Protein AF-A0A7Z7PPH8-F1 (afdb_monomer_lite)

Foldseek 3Di:
DDWDQPCQLVDGDIKDWQAPHKDKDDDPDFFQKKKKGKFADFWWKWKAFLRFIDIGGALVVCAQHQGNNWGWHWAPDDPRITMIMTGGGGPIIMMHTHRMIMDDIDGHD

Radius of gyration: 12.53 Å; chains: 1; bounding box: 27×27×31 Å

pLDDT: mean 96.88, std 2.66, range [77.75, 98.81]

Organism: NCBI:txid1236046

Secondary structure (DSSP, 8-state):
-EEE-S-TTSSSS-EEE-BTEEEEE--SS--SEEEEEEEE-SS-EEEEETTEEEEESSGGGGTT-EETTEEEEEEEEETTEEEEEEES--S-EEEEESSEEEEEEEEE-

Structure (mmCIF, N/CA/C/O backbone):
data_AF-A0A7Z7PPH8-F1
#
_entry.id   AF-A0A7Z7PPH8-F1
#
loop_
_atom_site.group_PDB
_atom_site.id
_atom_site.type_symbol
_atom_site.label_atom_id
_atom_site.label_alt_id
_atom_site.label_comp_id
_atom_site.label_asym_id
_atom_site.label_entity_id
_atom_site.label_seq_id
_atom_site.pdbx_PDB_ins_code
_atom_site.Cartn_x
_atom_site.Cartn_y
_atom_site.Cartn_z
_atom_site.occupancy
_atom_site.B_iso_or_equiv
_atom_site.auth_seq_id
_atom_site.auth_comp_id
_atom_site.auth_asym_id
_atom_site.auth_atom_id
_atom_site.pdbx_PDB_model_num
ATOM 1 N N . MET A 1 1 ? -8.192 -9.893 -11.116 1.00 86.12 1 MET A N 1
ATOM 2 C CA . MET A 1 1 ? -7.090 -10.229 -10.189 1.00 86.12 1 MET A CA 1
ATOM 3 C C . MET A 1 1 ? -6.285 -11.357 -10.795 1.00 86.12 1 MET A C 1
ATOM 5 O O . MET A 1 1 ? -6.889 -12.291 -11.315 1.00 86.12 1 MET A O 1
ATOM 9 N N . LYS A 1 2 ? -4.958 -11.290 -10.722 1.00 94.31 2 LYS A N 1
ATOM 10 C CA . LYS A 1 2 ? -4.077 -12.414 -11.058 1.00 94.31 2 LYS A CA 1
ATOM 11 C C . LYS A 1 2 ? -2.993 -12.529 -9.991 1.00 94.31 2 LYS A C 1
ATOM 13 O O . LYS A 1 2 ? -2.527 -11.506 -9.512 1.00 94.31 2 LYS A O 1
ATOM 18 N N . VAL A 1 3 ? -2.602 -13.752 -9.649 1.00 95.81 3 VAL A N 1
ATOM 19 C CA . VAL A 1 3 ? -1.418 -14.022 -8.824 1.00 95.81 3 VAL A CA 1
ATOM 20 C C . VAL A 1 3 ? -0.301 -14.504 -9.747 1.00 95.81 3 VAL A C 1
ATOM 22 O O . VAL A 1 3 ? -0.541 -15.371 -10.593 1.00 95.81 3 VAL A O 1
ATOM 25 N N . ASP A 1 4 ? 0.888 -13.916 -9.646 1.00 94.62 4 ASP A N 1
ATOM 26 C CA . ASP A 1 4 ? 2.070 -14.316 -10.417 1.00 94.62 4 ASP A CA 1
ATOM 27 C C . ASP A 1 4 ? 3.363 -14.128 -9.608 1.00 94.62 4 ASP A C 1
ATOM 29 O O . ASP A 1 4 ? 3.306 -13.794 -8.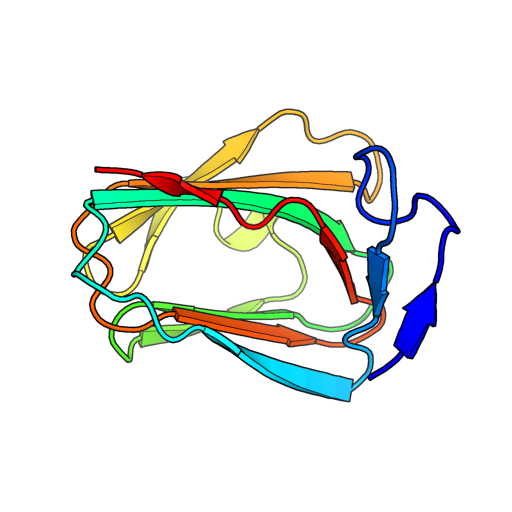436 1.00 94.62 4 ASP A O 1
ATOM 33 N N . ASN A 1 5 ? 4.524 -14.439 -10.184 1.00 95.69 5 ASN A N 1
ATOM 34 C CA . ASN A 1 5 ? 5.828 -14.388 -9.513 1.00 95.69 5 ASN A CA 1
ATOM 35 C C . ASN A 1 5 ? 6.800 -13.423 -10.211 1.00 95.69 5 ASN A C 1
ATOM 37 O O . ASN A 1 5 ? 7.997 -13.699 -10.304 1.00 95.69 5 ASN A O 1
ATOM 41 N N . LYS A 1 6 ? 6.288 -12.321 -10.775 1.00 95.50 6 LYS A N 1
ATOM 42 C CA . LYS A 1 6 ? 7.110 -11.377 -11.546 1.00 95.50 6 LYS A CA 1
ATOM 43 C C . LYS A 1 6 ? 7.987 -10.469 -10.675 1.00 95.50 6 LYS A C 1
ATOM 45 O O . LYS A 1 6 ? 8.852 -9.781 -11.218 1.00 95.50 6 LYS A O 1
ATOM 50 N N . GLY A 1 7 ? 7.787 -10.461 -9.358 1.00 95.56 7 GLY A N 1
ATOM 51 C CA . GLY A 1 7 ? 8.529 -9.635 -8.405 1.00 95.56 7 GLY A CA 1
ATOM 52 C C . GLY A 1 7 ? 8.270 -8.140 -8.597 1.00 95.56 7 GLY A C 1
ATOM 53 O O . GLY A 1 7 ? 9.162 -7.312 -8.373 1.00 95.56 7 GLY A O 1
ATOM 54 N N . LEU A 1 8 ? 7.083 -7.780 -9.084 1.00 97.19 8 LEU A N 1
ATOM 55 C CA . LEU A 1 8 ? 6.708 -6.407 -9.399 1.00 97.19 8 LEU A CA 1
ATOM 56 C C . LEU A 1 8 ? 6.373 -5.602 -8.139 1.00 97.19 8 LEU A C 1
ATOM 58 O O . LEU A 1 8 ? 6.620 -4.403 -8.144 1.00 97.19 8 LEU A O 1
ATOM 62 N N . ALA A 1 9 ? 5.959 -6.230 -7.032 1.00 97.00 9 ALA A N 1
ATOM 63 C CA . ALA A 1 9 ? 5.727 -5.523 -5.768 1.00 97.00 9 ALA A CA 1
ATOM 64 C C . ALA A 1 9 ? 7.007 -5.251 -4.947 1.00 97.00 9 ALA A C 1
ATOM 66 O O . ALA A 1 9 ? 6.975 -4.527 -3.959 1.00 97.00 9 ALA A O 1
ATOM 67 N N . GLY A 1 10 ? 8.156 -5.813 -5.341 1.00 93.81 10 GLY A N 1
ATOM 68 C CA . GLY A 1 10 ? 9.451 -5.531 -4.705 1.00 93.81 10 GLY A CA 1
ATOM 69 C C . GLY A 1 10 ? 9.808 -6.384 -3.488 1.00 93.81 10 GLY A C 1
ATOM 70 O O . GLY A 1 10 ? 10.877 -6.177 -2.915 1.00 93.81 10 GLY A O 1
ATOM 71 N N . HIS A 1 11 ? 8.975 -7.362 -3.131 1.00 94.06 11 HIS A N 1
ATOM 72 C CA . HIS A 1 11 ? 9.329 -8.437 -2.205 1.00 94.06 11 HIS A CA 1
ATOM 73 C C . HIS A 1 11 ? 9.616 -9.747 -2.977 1.00 94.06 11 HIS A C 1
ATOM 75 O O . HIS A 1 11 ? 9.624 -9.776 -4.211 1.00 94.06 11 HIS A O 1
ATOM 81 N N . THR A 1 12 ? 9.956 -10.822 -2.264 1.00 92.38 12 THR A N 1
ATOM 82 C CA . THR A 1 12 ? 10.096 -12.176 -2.817 1.00 92.38 12 THR A CA 1
ATOM 83 C C . THR A 1 12 ? 8.779 -12.949 -2.735 1.00 92.38 12 THR A C 1
ATOM 85 O O . THR A 1 12 ? 8.053 -12.834 -1.750 1.00 92.38 12 THR A O 1
ATOM 88 N N . GLY A 1 13 ? 8.528 -13.821 -3.716 1.00 93.56 13 GLY A N 1
ATOM 89 C CA . GLY A 1 13 ? 7.379 -14.726 -3.704 1.00 93.56 13 GLY A CA 1
ATOM 90 C C . GLY A 1 13 ? 6.366 -14.418 -4.800 1.00 93.56 13 GLY A C 1
ATOM 91 O O . GLY A 1 13 ? 6.734 -14.351 -5.975 1.00 93.56 13 GLY A O 1
ATOM 92 N N . LEU A 1 14 ? 5.091 -14.346 -4.413 1.00 95.94 14 LEU A N 1
ATOM 93 C CA . LEU A 1 14 ? 3.971 -14.148 -5.325 1.00 95.94 14 LEU A CA 1
ATOM 94 C C . LEU A 1 14 ? 3.415 -12.734 -5.183 1.00 95.94 14 LEU A C 1
ATOM 96 O O . LEU A 1 14 ? 3.013 -12.337 -4.097 1.00 95.94 14 LEU A O 1
ATOM 100 N N . ASP A 1 15 ? 3.286 -12.035 -6.302 1.00 96.88 15 ASP A N 1
ATOM 101 C CA . ASP A 1 15 ? 2.584 -10.766 -6.368 1.00 96.88 15 ASP A CA 1
ATOM 102 C C . ASP A 1 15 ? 1.093 -10.993 -6.645 1.00 96.88 15 ASP A C 1
ATOM 104 O O . ASP A 1 15 ? 0.695 -11.877 -7.415 1.00 96.88 15 ASP A O 1
ATOM 108 N N . VAL A 1 16 ? 0.261 -10.109 -6.104 1.00 97.56 16 VAL A N 1
ATOM 109 C CA . VAL A 1 16 ? -1.134 -9.955 -6.510 1.00 97.56 16 VAL A CA 1
ATOM 110 C C . VAL A 1 16 ? -1.258 -8.747 -7.434 1.00 97.56 16 VAL A C 1
ATOM 112 O O . VAL A 1 16 ? -1.054 -7.611 -7.019 1.00 97.56 16 VAL A O 1
ATOM 115 N N . ASN A 1 17 ? -1.658 -8.991 -8.680 1.00 97.56 17 ASN A N 1
ATOM 116 C CA . ASN A 1 17 ? -2.002 -7.966 -9.660 1.00 97.56 17 ASN A CA 1
ATOM 117 C C . ASN A 1 17 ? -3.453 -7.493 -9.465 1.00 97.56 17 ASN A C 1
ATOM 119 O O . ASN A 1 17 ? -4.411 -8.270 -9.634 1.00 97.56 17 ASN A O 1
ATOM 123 N N . LEU A 1 18 ? -3.587 -6.202 -9.158 1.00 97.31 18 LEU A N 1
ATOM 124 C CA . LEU A 1 18 ? -4.832 -5.496 -8.873 1.00 97.31 18 LEU A CA 1
ATOM 125 C C . LEU A 1 18 ? -5.321 -4.606 -10.024 1.00 97.31 18 LEU A C 1
ATOM 127 O O . LEU A 1 18 ? -6.166 -3.749 -9.798 1.00 97.31 18 LEU A O 1
ATOM 131 N N . ASN A 1 19 ? -4.847 -4.810 -11.255 1.00 95.38 19 ASN A N 1
ATOM 132 C CA . ASN A 1 19 ? -5.203 -3.959 -12.390 1.00 95.38 19 ASN A CA 1
ATOM 133 C C . ASN A 1 19 ? -6.729 -3.863 -12.601 1.00 95.38 19 ASN A C 1
ATOM 135 O O . ASN A 1 19 ? -7.392 -4.866 -12.889 1.00 95.38 19 ASN A O 1
ATOM 139 N N . ASN A 1 20 ? -7.253 -2.641 -12.479 1.00 95.50 20 ASN A N 1
ATOM 140 C CA . ASN A 1 20 ? -8.663 -2.252 -12.555 1.00 95.50 20 ASN A CA 1
ATOM 141 C C . ASN A 1 20 ? -9.584 -2.916 -11.518 1.00 95.50 20 ASN A C 1
ATOM 143 O O . ASN A 1 20 ? -10.780 -3.074 -11.766 1.00 95.50 20 ASN A O 1
ATOM 147 N N . ILE A 1 21 ? -9.052 -3.308 -10.358 1.00 96.56 21 ILE A N 1
ATOM 148 C CA . ILE A 1 21 ? -9.844 -3.849 -9.248 1.00 96.56 21 ILE A CA 1
ATOM 149 C C . ILE A 1 21 ? -9.384 -3.287 -7.898 1.00 96.56 21 ILE A C 1
ATOM 151 O O . ILE A 1 21 ? -8.257 -2.821 -7.754 1.00 96.56 21 ILE A O 1
ATOM 155 N N . THR A 1 22 ? -10.251 -3.406 -6.894 1.00 97.56 22 THR A N 1
ATOM 156 C CA . THR A 1 22 ? -9.945 -3.146 -5.482 1.00 97.56 22 THR A CA 1
ATOM 157 C C . THR A 1 22 ? -10.174 -4.421 -4.684 1.00 97.56 22 THR A C 1
ATOM 159 O O . THR A 1 22 ? -11.157 -5.128 -4.908 1.00 97.56 22 THR A O 1
ATOM 162 N N . VAL A 1 23 ? -9.274 -4.715 -3.750 1.00 97.69 23 VAL A N 1
ATOM 163 C CA . VAL A 1 23 ? -9.423 -5.800 -2.776 1.00 97.69 23 VAL A CA 1
ATOM 164 C C . VAL A 1 23 ? -9.526 -5.215 -1.375 1.00 97.69 23 VAL A C 1
ATOM 166 O O . VAL A 1 23 ? -8.850 -4.242 -1.046 1.00 97.69 23 VAL A O 1
ATOM 169 N N . ALA A 1 24 ? -10.376 -5.813 -0.548 1.00 97.94 24 ALA A N 1
ATOM 170 C CA . ALA A 1 24 ? -10.511 -5.472 0.861 1.00 97.94 24 ALA A CA 1
ATOM 171 C C . ALA A 1 24 ? -9.931 -6.594 1.724 1.00 97.94 24 ALA A C 1
ATOM 173 O O . ALA A 1 24 ? -10.061 -7.773 1.389 1.00 97.94 24 ALA A O 1
ATOM 174 N N . PHE A 1 25 ? -9.308 -6.223 2.840 1.00 97.31 25 PHE A N 1
ATOM 175 C CA . PHE A 1 25 ? -8.710 -7.170 3.773 1.00 97.31 25 PHE A CA 1
ATOM 176 C C . PHE A 1 25 ? -9.575 -7.309 5.021 1.00 97.31 25 PHE A C 1
ATOM 178 O O . PHE A 1 25 ? -9.945 -6.322 5.656 1.00 97.31 25 PHE A O 1
ATOM 185 N N . THR A 1 26 ? -9.871 -8.553 5.394 1.00 95.88 26 THR A N 1
ATOM 186 C CA . THR A 1 26 ? -10.517 -8.877 6.668 1.00 95.88 26 THR A CA 1
ATOM 187 C C . THR A 1 26 ? -9.464 -9.383 7.641 1.00 95.88 26 THR A C 1
ATOM 189 O O . THR A 1 26 ? -8.835 -10.414 7.406 1.00 95.88 26 THR A O 1
ATOM 192 N N . PHE A 1 27 ? -9.278 -8.663 8.744 1.00 94.25 27 PHE A N 1
ATOM 193 C CA . PHE A 1 27 ? -8.355 -9.049 9.806 1.00 94.25 27 PHE A CA 1
ATOM 194 C C . PHE A 1 27 ? -9.113 -9.728 10.958 1.00 94.25 27 PHE A C 1
ATOM 196 O O . PHE A 1 27 ? -10.230 -9.319 11.273 1.00 94.25 27 PHE A O 1
ATOM 203 N N . PRO A 1 28 ? -8.525 -10.734 11.633 1.00 93.00 28 PRO A N 1
ATOM 204 C CA . PRO A 1 28 ? -9.175 -11.428 12.753 1.00 93.00 28 PRO A CA 1
ATOM 205 C C . PRO A 1 28 ? -9.335 -10.548 14.007 1.00 93.00 28 PRO A C 1
ATOM 207 O O . PRO A 1 28 ? -10.087 -10.880 14.917 1.00 93.00 28 PRO A O 1
ATOM 210 N N . SER A 1 29 ? -8.600 -9.440 14.073 1.00 95.25 29 SER A N 1
ATOM 211 C CA . SER A 1 29 ? -8.667 -8.411 15.111 1.00 95.25 29 SER A CA 1
ATOM 212 C C . SER A 1 29 ? -8.196 -7.089 14.513 1.00 95.25 29 SER A C 1
ATOM 214 O O . SER A 1 29 ? -7.394 -7.133 13.582 1.00 95.25 29 SER A O 1
ATOM 216 N N . VAL A 1 30 ? -8.606 -5.951 15.082 1.00 97.50 30 VAL A N 1
ATOM 217 C CA . VAL A 1 30 ? -8.166 -4.610 14.649 1.00 97.50 30 VAL A CA 1
ATOM 218 C C . VAL A 1 30 ? -6.640 -4.484 14.793 1.00 97.50 30 VAL A C 1
ATOM 220 O O . VAL A 1 30 ? -6.150 -4.470 15.926 1.00 97.50 30 VAL A O 1
ATOM 223 N N . PRO A 1 31 ? -5.869 -4.420 13.690 1.00 97.81 31 PRO A N 1
ATOM 224 C CA . PRO A 1 31 ? -4.432 -4.180 13.746 1.00 97.81 31 PRO A CA 1
ATOM 225 C C . PRO A 1 31 ? -4.145 -2.732 14.166 1.00 97.81 31 PRO A C 1
ATOM 227 O O . PRO A 1 31 ? -4.934 -1.832 13.869 1.00 97.81 31 PRO A O 1
ATOM 230 N N . ASN A 1 32 ? -3.001 -2.489 14.809 1.00 98.00 32 ASN A N 1
ATOM 231 C CA . ASN A 1 32 ? -2.495 -1.132 15.078 1.00 98.00 32 ASN A CA 1
ATOM 232 C C . ASN A 1 32 ? -1.448 -0.668 14.047 1.00 98.00 32 ASN A C 1
ATOM 234 O O . ASN A 1 32 ? -0.887 0.426 14.159 1.00 98.00 32 ASN A O 1
ATOM 238 N N . GLY A 1 33 ? -1.184 -1.501 13.044 1.00 98.12 33 GLY A N 1
ATOM 239 C CA . GLY A 1 33 ? -0.370 -1.154 11.898 1.00 98.12 33 GLY A CA 1
ATOM 240 C C . GLY A 1 33 ? -0.449 -2.203 10.799 1.00 98.12 33 GLY A C 1
ATOM 241 O O . GLY A 1 33 ? -0.956 -3.309 10.995 1.00 98.12 33 GLY A O 1
ATOM 242 N N . LEU A 1 34 ? 0.064 -1.848 9.629 1.00 98.31 34 LEU A N 1
ATOM 243 C CA . LEU A 1 34 ? 0.152 -2.720 8.464 1.00 98.31 34 LEU A CA 1
ATOM 244 C C . LEU A 1 34 ? 1.402 -2.351 7.670 1.00 98.31 34 LEU A C 1
ATOM 246 O O . LEU A 1 34 ? 1.706 -1.169 7.510 1.00 98.31 34 LEU A O 1
ATOM 250 N N . ILE A 1 35 ? 2.102 -3.362 7.169 1.00 98.00 35 ILE A N 1
ATOM 251 C CA . ILE A 1 35 ? 3.070 -3.198 6.087 1.00 98.00 35 ILE A CA 1
ATOM 252 C C . ILE A 1 35 ? 2.551 -3.913 4.849 1.00 98.00 35 ILE A C 1
ATOM 254 O O . ILE A 1 35 ? 1.988 -5.001 4.952 1.00 98.00 35 ILE A O 1
ATOM 258 N N . LEU A 1 36 ? 2.763 -3.289 3.696 1.00 98.12 36 LEU A N 1
ATOM 259 C CA . LEU A 1 36 ? 2.477 -3.843 2.384 1.00 98.12 36 LEU A CA 1
ATOM 260 C C . LEU A 1 36 ? 3.576 -3.401 1.416 1.00 98.12 36 LEU A C 1
ATOM 262 O O . LEU A 1 36 ? 3.950 -2.230 1.388 1.00 98.12 36 LEU A O 1
ATOM 266 N N . TYR A 1 37 ? 4.083 -4.331 0.617 1.00 98.50 37 TYR A N 1
ATOM 267 C CA . TYR A 1 37 ? 4.989 -4.029 -0.486 1.00 98.50 37 TYR A CA 1
ATOM 268 C C . TYR A 1 37 ? 4.170 -3.754 -1.741 1.00 98.50 37 TYR A C 1
ATOM 270 O O . TYR A 1 37 ? 3.172 -4.437 -1.983 1.00 98.50 37 TYR A O 1
ATOM 278 N N . TYR A 1 38 ? 4.569 -2.753 -2.521 1.00 98.38 38 TYR A N 1
ATOM 279 C CA . TYR A 1 38 ? 3.850 -2.361 -3.726 1.00 98.38 38 TYR A CA 1
ATOM 280 C C . TYR A 1 38 ? 4.775 -2.124 -4.917 1.00 98.38 38 TYR A C 1
ATOM 282 O O . TYR A 1 38 ? 5.945 -1.761 -4.777 1.00 98.38 38 TYR A O 1
ATOM 290 N N . GLY A 1 39 ? 4.186 -2.269 -6.102 1.00 98.12 39 GLY A N 1
ATOM 291 C CA . GLY A 1 39 ? 4.707 -1.790 -7.374 1.00 98.12 39 GLY A CA 1
ATOM 292 C C . GLY A 1 39 ? 3.623 -1.028 -8.129 1.00 98.12 39 GLY A C 1
ATOM 293 O O . GLY A 1 39 ? 2.598 -1.620 -8.470 1.00 98.12 39 GLY A O 1
ATOM 294 N N . GLU A 1 40 ? 3.842 0.262 -8.383 1.00 96.94 40 GLU A N 1
ATOM 295 C CA . GLU A 1 40 ? 2.933 1.158 -9.107 1.00 96.94 40 GLU A CA 1
ATOM 296 C C . GLU A 1 40 ? 3.495 1.502 -10.493 1.00 96.94 40 GLU A C 1
ATOM 298 O O . GLU A 1 40 ? 4.530 2.153 -10.616 1.00 96.94 40 GLU A O 1
ATOM 303 N N . TYR A 1 41 ? 2.845 1.043 -11.563 1.00 96.88 41 TYR A N 1
ATOM 304 C CA . TYR A 1 41 ? 3.388 1.189 -12.922 1.00 96.88 41 TYR A CA 1
ATOM 305 C C . TYR A 1 41 ? 2.598 2.149 -13.814 1.00 96.88 41 TYR A C 1
ATOM 307 O O . TYR A 1 41 ? 3.107 2.527 -14.869 1.00 96.88 41 TYR A O 1
ATOM 315 N N . GLY A 1 42 ? 1.431 2.615 -13.362 1.00 92.75 42 GLY A N 1
ATOM 316 C CA . GLY A 1 42 ? 0.648 3.616 -14.073 1.00 92.75 42 GLY A CA 1
ATOM 317 C C . GLY A 1 42 ? -0.775 3.782 -13.545 1.00 92.75 42 GLY A C 1
ATOM 318 O O . GLY A 1 42 ? -1.247 3.029 -12.700 1.00 92.75 42 GLY A O 1
ATOM 319 N N . GLY A 1 43 ? -1.461 4.796 -14.073 1.00 94.12 43 GLY A N 1
ATOM 320 C CA . GLY A 1 43 ? -2.837 5.144 -13.719 1.00 94.12 43 GLY A CA 1
ATOM 321 C C . GLY A 1 43 ? -3.004 5.599 -12.267 1.00 94.12 43 GLY A C 1
ATOM 322 O O . GLY A 1 43 ? -2.125 6.251 -11.717 1.00 94.12 43 GLY A O 1
ATOM 323 N N . ASN A 1 44 ? -4.173 5.338 -11.678 1.00 95.69 44 ASN A N 1
ATOM 324 C CA . ASN A 1 44 ? -4.517 5.796 -10.333 1.00 95.69 44 ASN A CA 1
ATOM 325 C C . ASN A 1 44 ? -4.630 4.649 -9.326 1.00 95.69 44 ASN A C 1
ATOM 327 O O . ASN A 1 44 ? -4.939 3.507 -9.672 1.00 95.69 44 ASN A O 1
ATOM 331 N N . ILE A 1 45 ? -4.441 4.998 -8.057 1.00 98.00 45 ILE A N 1
ATOM 332 C CA . ILE A 1 45 ? -4.436 4.093 -6.913 1.00 98.00 45 ILE A CA 1
ATOM 333 C C . ILE A 1 45 ? -5.540 4.516 -5.951 1.00 98.00 45 ILE A C 1
ATOM 335 O O . ILE A 1 45 ? -5.666 5.686 -5.595 1.00 98.00 45 ILE A O 1
ATOM 339 N N . ASN A 1 46 ? -6.336 3.543 -5.527 1.00 98.25 46 ASN A N 1
ATOM 340 C CA . ASN A 1 46 ? -7.302 3.659 -4.449 1.00 98.25 46 ASN A CA 1
ATOM 341 C C . ASN A 1 46 ? -6.675 3.122 -3.165 1.00 98.25 46 ASN A C 1
ATOM 343 O O . ASN A 1 46 ? -6.284 1.955 -3.120 1.00 98.25 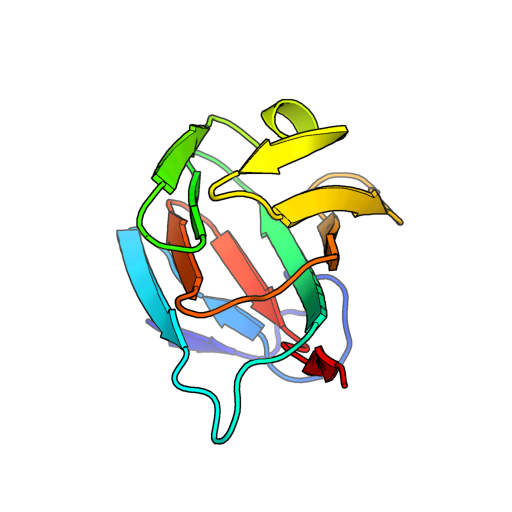46 ASN A O 1
ATOM 347 N N . VAL A 1 47 ? -6.635 3.943 -2.119 1.00 98.38 47 VAL A N 1
ATOM 348 C CA . VAL A 1 47 ? -6.297 3.524 -0.755 1.00 98.38 47 VAL A CA 1
ATOM 349 C C . VAL A 1 47 ? -7.424 3.969 0.160 1.00 98.38 47 VAL A C 1
ATOM 351 O O . VAL A 1 47 ? -7.668 5.166 0.298 1.00 98.38 47 VAL A O 1
ATOM 354 N N . GLU A 1 48 ? -8.110 3.018 0.785 1.00 98.75 48 GLU A N 1
ATOM 355 C CA . GLU A 1 48 ? -9.150 3.305 1.769 1.00 98.75 48 GLU A CA 1
ATOM 356 C C . GLU A 1 48 ? -8.751 2.751 3.129 1.00 98.75 48 GLU A C 1
ATOM 358 O O . GLU A 1 48 ? -8.461 1.559 3.268 1.00 98.75 48 GLU A O 1
ATOM 363 N N . VAL A 1 49 ? -8.768 3.615 4.141 1.00 98.81 49 VAL A N 1
ATOM 364 C CA . VAL A 1 49 ? -8.530 3.237 5.536 1.00 98.81 49 VAL A CA 1
ATOM 365 C C . VAL A 1 49 ? -9.686 3.758 6.373 1.00 98.81 49 VAL A C 1
ATOM 367 O O . VAL A 1 49 ? -10.004 4.942 6.314 1.00 98.81 49 VAL A O 1
ATOM 370 N N . ASN A 1 50 ? -10.328 2.888 7.154 1.00 98.50 50 ASN A N 1
ATOM 371 C CA . ASN A 1 50 ? -11.441 3.244 8.046 1.00 98.50 50 ASN A CA 1
ATOM 372 C C . ASN A 1 50 ? -12.581 4.026 7.357 1.00 98.50 50 ASN A C 1
ATOM 374 O O . ASN A 1 50 ? -13.210 4.882 7.978 1.00 98.50 50 ASN A O 1
ATOM 378 N N . GLY A 1 51 ? -12.840 3.741 6.077 1.00 98.44 51 GLY A N 1
ATOM 379 C CA . GLY A 1 51 ? -13.870 4.405 5.269 1.00 98.44 51 GLY A CA 1
ATOM 380 C C . GLY A 1 51 ? -13.457 5.744 4.642 1.00 98.44 51 GLY A C 1
ATOM 381 O O . GLY A 1 51 ? -14.263 6.345 3.936 1.00 98.44 51 GLY A O 1
ATOM 382 N N . ASP A 1 52 ? -12.228 6.223 4.865 1.00 98.75 52 ASP A N 1
ATOM 383 C CA . ASP A 1 52 ? -11.671 7.388 4.166 1.00 98.75 52 ASP A CA 1
ATOM 384 C C . ASP A 1 52 ? -10.878 6.926 2.937 1.00 98.75 52 ASP A C 1
ATOM 386 O O . ASP A 1 52 ? -9.798 6.344 3.063 1.00 98.75 52 ASP A 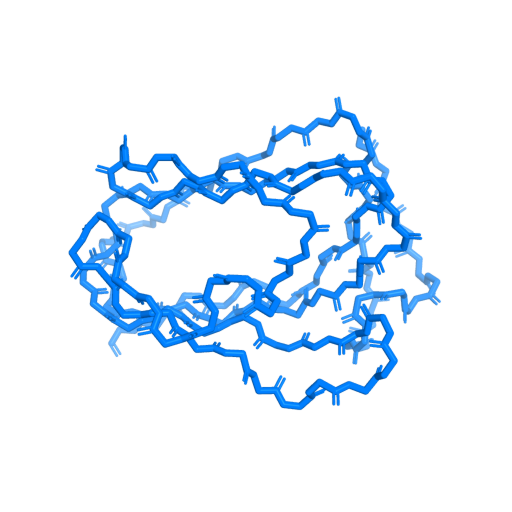O 1
ATOM 390 N N . LEU A 1 53 ? -11.440 7.167 1.750 1.00 98.50 53 LEU A N 1
ATOM 391 C CA . LEU A 1 53 ? -10.855 6.806 0.461 1.00 98.50 53 LEU A CA 1
ATOM 392 C C . LEU A 1 53 ? -10.017 7.959 -0.098 1.00 98.50 53 LEU A C 1
ATOM 394 O O . LEU A 1 53 ? -10.511 9.072 -0.293 1.00 98.50 53 LEU A O 1
ATOM 398 N N . LYS A 1 54 ? -8.773 7.659 -0.474 1.00 98.44 54 LYS A N 1
ATOM 399 C CA . LYS A 1 54 ? -7.944 8.510 -1.332 1.00 98.44 54 LYS A CA 1
ATOM 400 C C . LYS A 1 54 ? -7.753 7.845 -2.691 1.00 98.44 54 LYS A C 1
ATOM 402 O O . LYS A 1 54 ? -7.276 6.715 -2.772 1.00 98.44 54 LYS A O 1
ATOM 407 N N . ASN A 1 55 ? -8.112 8.572 -3.748 1.00 98.19 55 ASN A N 1
ATOM 408 C CA . ASN A 1 55 ? -7.729 8.250 -5.117 1.00 98.19 55 ASN A CA 1
ATOM 409 C C . ASN A 1 55 ? -6.560 9.154 -5.513 1.00 98.19 55 ASN A C 1
ATOM 411 O O . ASN A 1 55 ? -6.723 10.373 -5.558 1.00 98.19 55 ASN A O 1
ATOM 415 N N . VAL A 1 56 ? -5.392 8.569 -5.752 1.00 97.88 56 VAL A N 1
ATOM 416 C CA . VAL A 1 56 ? -4.144 9.303 -6.006 1.00 97.88 56 VAL A CA 1
ATOM 417 C C . VAL A 1 56 ? -3.443 8.797 -7.256 1.00 97.88 56 VAL A C 1
ATOM 419 O O . VAL A 1 56 ? -3.763 7.715 -7.747 1.00 97.88 56 VAL A O 1
ATOM 422 N N . GLN A 1 57 ? -2.523 9.589 -7.808 1.00 96.62 57 GLN A N 1
ATOM 423 C CA . GLN A 1 57 ? -1.755 9.166 -8.982 1.00 96.62 57 GLN A CA 1
ATOM 424 C C . GLN A 1 57 ? -0.647 8.190 -8.593 1.00 96.62 57 GLN A C 1
ATOM 426 O O . GLN A 1 57 ? -0.311 7.304 -9.367 1.00 96.62 57 GLN A O 1
ATOM 431 N N . ASN A 1 58 ? -0.079 8.350 -7.401 1.00 96.00 58 ASN A N 1
ATOM 432 C CA . ASN A 1 58 ? 0.962 7.474 -6.878 1.00 96.00 58 ASN A CA 1
ATOM 433 C C . ASN A 1 58 ? 0.975 7.504 -5.340 1.00 96.00 58 ASN A C 1
ATOM 435 O O . ASN A 1 58 ? 0.373 8.377 -4.711 1.00 96.00 58 ASN A O 1
ATOM 439 N N . PHE A 1 59 ? 1.682 6.567 -4.714 1.00 97.81 59 PHE A N 1
ATOM 440 C CA . PHE A 1 59 ? 1.798 6.488 -3.257 1.00 97.81 59 PHE A CA 1
ATOM 441 C C . PHE A 1 59 ? 2.562 7.665 -2.635 1.00 97.81 59 PHE A C 1
ATOM 443 O O . PHE A 1 59 ? 2.351 7.964 -1.456 1.00 97.81 59 PHE A O 1
ATOM 450 N N . ALA A 1 60 ? 3.425 8.360 -3.386 1.00 96.94 60 ALA A N 1
ATOM 451 C CA . ALA A 1 60 ? 4.135 9.527 -2.863 1.00 96.94 60 ALA A CA 1
ATOM 452 C C . ALA A 1 60 ? 3.173 10.679 -2.518 1.00 96.94 60 ALA A C 1
ATOM 454 O O . ALA A 1 60 ? 3.430 11.399 -1.553 1.00 96.94 60 ALA A O 1
ATOM 455 N N . ASP A 1 61 ? 2.036 10.785 -3.215 1.00 97.69 61 ASP A N 1
ATOM 456 C CA . ASP A 1 61 ? 0.989 11.786 -2.959 1.00 97.69 61 ASP A CA 1
ATOM 457 C C . ASP A 1 61 ? 0.353 11.656 -1.558 1.00 97.69 61 ASP A C 1
ATOM 459 O O . ASP A 1 61 ? -0.213 12.621 -1.041 1.00 97.69 61 ASP A O 1
ATOM 463 N N . ILE A 1 62 ? 0.433 10.475 -0.928 1.00 98.06 62 ILE A N 1
ATOM 464 C CA . ILE A 1 62 ? -0.100 10.214 0.423 1.00 98.06 62 ILE A CA 1
ATOM 465 C C . ILE A 1 62 ? 0.989 9.999 1.480 1.00 98.06 62 ILE A C 1
ATOM 467 O O . ILE A 1 62 ? 0.680 9.670 2.628 1.00 98.06 62 ILE A O 1
ATOM 471 N N . ASN A 1 63 ? 2.266 10.177 1.135 1.00 98.50 63 ASN A N 1
ATOM 472 C CA . ASN A 1 63 ? 3.352 10.010 2.094 1.00 98.50 63 ASN A CA 1
ATOM 473 C C . ASN A 1 63 ? 3.300 11.097 3.183 1.00 98.50 63 ASN A C 1
ATOM 475 O O . ASN A 1 63 ? 3.352 12.287 2.885 1.00 98.50 63 ASN A O 1
ATOM 479 N N . GLY A 1 64 ? 3.219 10.692 4.453 1.00 98.50 64 GLY A N 1
ATOM 480 C CA . GLY A 1 64 ? 3.071 11.603 5.592 1.00 98.50 64 GLY A CA 1
ATOM 481 C C . GLY A 1 64 ? 1.634 12.073 5.842 1.00 98.50 64 GLY A C 1
ATOM 482 O O . GLY A 1 64 ? 1.406 12.859 6.760 1.00 98.50 64 GLY A O 1
ATOM 483 N N . ALA A 1 65 ? 0.662 11.603 5.056 1.00 98.56 65 ALA A N 1
ATOM 484 C CA . ALA A 1 65 ? -0.744 11.917 5.264 1.00 98.56 65 ALA A CA 1
ATOM 485 C C . ALA A 1 65 ? -1.350 11.113 6.427 1.00 98.56 65 ALA A C 1
ATOM 487 O O . ALA A 1 65 ? -0.849 10.059 6.828 1.00 98.56 65 ALA A O 1
ATOM 488 N N . VAL A 1 66 ? -2.491 11.592 6.923 1.00 98.75 66 VAL A N 1
ATOM 489 C CA . VAL A 1 66 ? -3.379 10.836 7.812 1.00 98.75 66 VAL A CA 1
ATOM 490 C C . VAL A 1 66 ? -4.642 10.492 7.032 1.00 98.75 66 VAL A C 1
ATOM 492 O O . VAL A 1 66 ? -5.316 11.391 6.532 1.00 98.75 66 VAL A O 1
ATOM 495 N N . ILE A 1 67 ? -4.964 9.203 6.928 1.00 98.69 67 ILE A N 1
ATOM 496 C CA . ILE A 1 67 ? -6.153 8.697 6.225 1.00 98.69 67 ILE A CA 1
ATOM 497 C C . ILE A 1 67 ? -6.972 7.889 7.223 1.00 98.69 67 ILE A C 1
ATOM 499 O O . ILE A 1 67 ? -6.445 6.974 7.855 1.00 98.69 67 ILE A O 1
ATOM 503 N N . GLY A 1 68 ? -8.239 8.252 7.431 1.00 98.44 68 GLY A N 1
ATOM 504 C CA . GLY A 1 68 ? -9.111 7.523 8.362 1.00 98.44 68 GLY A CA 1
ATOM 505 C C . GLY A 1 68 ? -8.577 7.439 9.803 1.00 98.44 68 GLY A C 1
ATOM 506 O O . GLY A 1 68 ? -8.841 6.466 10.509 1.00 98.44 68 GLY A O 1
ATOM 507 N N . GLY A 1 69 ? -7.777 8.422 10.231 1.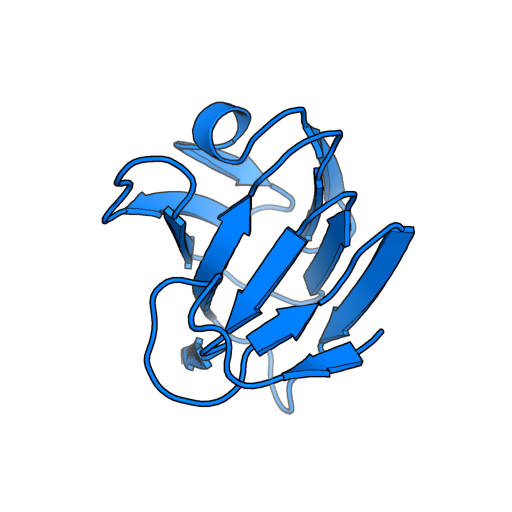00 98.44 69 GLY A N 1
ATOM 508 C CA . GLY A 1 69 ? -7.123 8.444 11.548 1.00 98.44 69 GLY A CA 1
ATOM 509 C C . GLY A 1 69 ? -5.841 7.605 11.664 1.00 98.44 69 GLY A C 1
ATOM 510 O O . GLY A 1 69 ? -5.321 7.449 12.766 1.00 98.44 69 GLY A O 1
ATOM 511 N N . VAL A 1 70 ? -5.324 7.071 10.554 1.00 98.75 70 VAL A N 1
ATOM 512 C CA . VAL A 1 70 ? -4.103 6.255 10.493 1.00 98.75 70 VAL A CA 1
ATOM 513 C C . VAL A 1 70 ? -2.999 7.030 9.778 1.00 98.75 70 VAL A C 1
ATOM 515 O O . VAL A 1 70 ? -3.225 7.602 8.712 1.00 98.75 70 VAL A O 1
ATOM 518 N N . ASN A 1 71 ? -1.799 7.046 10.358 1.00 98.75 71 ASN A N 1
ATOM 519 C CA . ASN A 1 71 ? -0.630 7.675 9.747 1.00 98.75 71 ASN A CA 1
ATOM 520 C C . ASN A 1 71 ? -0.100 6.812 8.604 1.00 98.75 71 ASN A C 1
ATOM 522 O O . ASN A 1 71 ? 0.116 5.610 8.785 1.00 98.75 71 ASN A O 1
ATOM 526 N N . ILE A 1 72 ? 0.161 7.441 7.464 1.00 98.69 72 ILE A N 1
ATOM 527 C CA . ILE A 1 72 ? 0.694 6.797 6.267 1.00 98.69 72 ILE A CA 1
ATOM 528 C C . ILE A 1 72 ? 2.144 7.215 6.063 1.00 98.69 72 ILE A C 1
ATOM 530 O O . ILE A 1 72 ? 2.479 8.398 6.116 1.00 98.69 72 ILE A O 1
ATOM 534 N N . SER A 1 73 ? 3.018 6.250 5.786 1.00 98.69 73 SER A N 1
ATOM 535 C CA . SER A 1 73 ? 4.382 6.541 5.342 1.00 98.69 73 SER A CA 1
ATOM 536 C C . SER A 1 73 ? 4.852 5.572 4.269 1.00 98.69 73 SER A C 1
ATOM 538 O O . SER A 1 73 ? 4.569 4.371 4.313 1.00 98.69 73 SER A O 1
ATOM 540 N N . ILE A 1 74 ? 5.591 6.113 3.308 1.00 98.38 74 ILE A N 1
ATOM 541 C CA . ILE A 1 74 ? 6.201 5.366 2.216 1.00 98.38 74 ILE A CA 1
ATOM 542 C C . ILE A 1 74 ? 7.692 5.234 2.499 1.00 98.38 74 ILE A C 1
ATOM 544 O O . ILE A 1 74 ? 8.394 6.230 2.676 1.00 98.38 74 ILE A O 1
ATOM 548 N N . THR A 1 75 ? 8.181 3.999 2.556 1.00 98.06 75 THR A N 1
ATOM 549 C CA . THR A 1 75 ? 9.597 3.693 2.795 1.00 98.06 75 THR A CA 1
ATOM 550 C C . THR A 1 75 ? 10.155 2.798 1.696 1.00 98.06 75 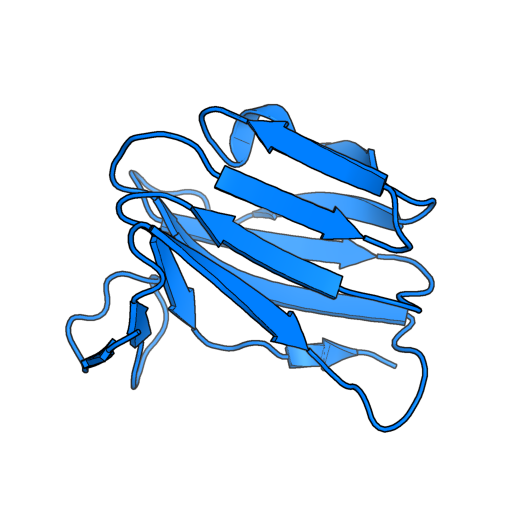THR A C 1
ATOM 552 O O . THR A 1 75 ? 9.407 2.209 0.919 1.00 98.06 75 THR A O 1
ATOM 555 N N . ASN A 1 76 ? 11.487 2.720 1.599 1.00 95.56 76 ASN A N 1
ATOM 556 C CA . ASN A 1 76 ? 12.199 1.918 0.593 1.00 95.56 76 ASN A CA 1
ATOM 557 C C . ASN A 1 76 ? 11.741 2.181 -0.857 1.00 95.56 76 ASN A C 1
ATOM 559 O O . ASN A 1 76 ? 11.760 1.272 -1.684 1.00 95.56 76 ASN A O 1
ATOM 563 N N . ALA A 1 77 ? 11.321 3.415 -1.157 1.00 94.56 77 ALA A N 1
ATOM 564 C CA . ALA A 1 77 ? 10.876 3.799 -2.489 1.00 94.56 77 ALA A CA 1
ATOM 565 C C . ALA A 1 77 ? 12.059 3.800 -3.471 1.00 94.56 77 ALA A C 1
ATOM 567 O O . ALA A 1 77 ? 13.001 4.582 -3.319 1.00 94.56 77 ALA A O 1
ATOM 568 N N . VAL A 1 78 ? 12.014 2.921 -4.472 1.00 93.81 78 VAL A N 1
ATOM 569 C CA . VAL A 1 78 ? 13.012 2.808 -5.543 1.00 93.81 78 VAL A CA 1
ATOM 570 C C . VAL A 1 78 ? 12.288 2.560 -6.865 1.00 93.81 78 VAL A C 1
ATOM 572 O O . VAL A 1 78 ? 11.726 1.488 -7.097 1.00 93.81 78 VAL A O 1
ATOM 575 N N . GLY A 1 79 ? 12.321 3.553 -7.757 1.00 94.31 79 GLY A N 1
ATOM 576 C CA . GLY A 1 79 ? 11.559 3.511 -9.006 1.00 94.31 79 GLY A CA 1
ATOM 577 C C . GLY A 1 79 ? 10.060 3.392 -8.729 1.00 94.31 79 GLY A C 1
ATOM 578 O O . GLY A 1 79 ? 9.511 4.183 -7.974 1.00 94.31 79 GLY A O 1
ATOM 579 N N . GLN A 1 80 ? 9.418 2.389 -9.324 1.00 96.81 80 GLN A N 1
ATOM 580 C CA . GLN A 1 80 ? 7.984 2.100 -9.177 1.00 96.81 80 GLN A CA 1
ATOM 581 C C . GLN A 1 80 ? 7.637 1.314 -7.906 1.00 96.81 80 GLN A C 1
ATOM 583 O O . GLN A 1 80 ? 6.478 0.984 -7.684 1.00 96.81 80 GLN A O 1
ATOM 588 N N . LYS A 1 81 ? 8.631 0.931 -7.102 1.00 98.12 81 LYS A N 1
ATOM 589 C CA . LYS A 1 81 ? 8.444 0.012 -5.978 1.00 98.12 81 LYS A CA 1
ATOM 590 C C . LYS A 1 81 ? 8.627 0.727 -4.657 1.00 98.12 81 LYS A C 1
ATOM 592 O O . LYS A 1 81 ? 9.444 1.641 -4.558 1.00 98.12 81 LYS A O 1
ATOM 597 N N . GLY A 1 82 ? 7.935 0.256 -3.631 1.00 98.25 82 GLY A N 1
ATOM 598 C CA . GLY A 1 82 ? 8.100 0.767 -2.280 1.00 98.25 82 GLY A CA 1
ATOM 599 C C . GLY A 1 82 ? 7.346 -0.048 -1.243 1.00 98.25 82 GLY A C 1
ATOM 600 O O . GLY A 1 82 ? 6.790 -1.111 -1.521 1.00 98.25 82 GLY A O 1
ATOM 601 N N . VAL A 1 83 ? 7.354 0.469 -0.019 1.00 98.56 83 VAL A N 1
ATOM 602 C CA . VAL A 1 83 ? 6.659 -0.114 1.123 1.00 98.56 83 VAL A CA 1
ATOM 603 C C . VAL A 1 83 ? 5.678 0.906 1.677 1.00 98.56 83 VAL A C 1
ATOM 605 O O . VAL A 1 83 ? 6.069 1.990 2.111 1.00 98.56 83 VAL A O 1
ATOM 608 N N . LEU A 1 84 ? 4.402 0.535 1.683 1.00 98.62 84 LEU A N 1
ATOM 609 C CA . LEU A 1 84 ? 3.327 1.270 2.327 1.00 98.62 84 LEU A CA 1
ATOM 610 C C . LEU A 1 84 ? 3.250 0.844 3.798 1.00 98.62 84 LEU A C 1
ATOM 612 O O . LEU A 1 84 ? 3.064 -0.334 4.106 1.00 98.62 84 LEU A O 1
ATOM 616 N N . ASN A 1 85 ? 3.372 1.813 4.703 1.00 98.69 85 ASN A N 1
ATOM 617 C CA . ASN A 1 85 ? 3.282 1.601 6.142 1.00 98.69 85 ASN A CA 1
ATOM 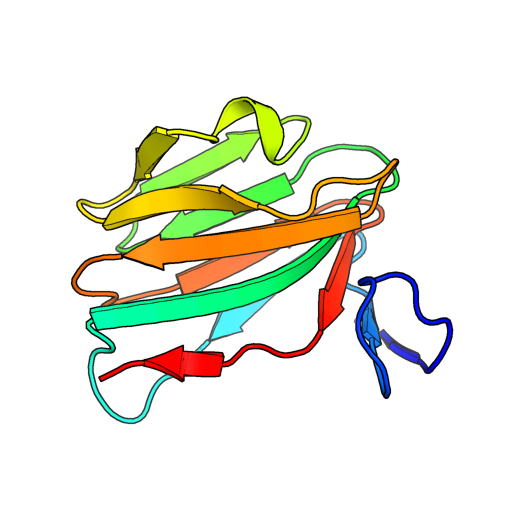618 C C . ASN A 1 85 ? 2.093 2.383 6.699 1.00 98.69 85 ASN A C 1
ATOM 620 O O . ASN A 1 85 ? 2.008 3.600 6.528 1.00 98.69 85 ASN A O 1
ATOM 624 N N . LEU A 1 86 ? 1.211 1.679 7.402 1.00 98.62 86 LEU A N 1
ATOM 625 C CA . LEU A 1 86 ? 0.092 2.247 8.145 1.00 98.62 86 LEU A CA 1
ATOM 626 C C . LEU A 1 86 ? 0.385 2.111 9.638 1.00 98.62 86 LEU A C 1
ATOM 628 O O . LEU A 1 86 ? 0.768 1.029 10.093 1.00 98.62 86 LEU A O 1
ATOM 632 N N . LEU A 1 87 ? 0.171 3.182 10.400 1.00 98.69 87 LEU A N 1
ATOM 633 C CA . LEU A 1 87 ? 0.321 3.194 11.855 1.00 98.69 87 LEU A CA 1
ATOM 634 C C . LEU A 1 87 ? -0.880 3.871 12.526 1.00 98.69 87 LEU A C 1
ATOM 636 O O . LEU A 1 87 ? -1.122 5.065 12.341 1.00 98.69 87 LEU A O 1
ATOM 640 N N . GLY A 1 88 ? -1.623 3.102 13.317 1.00 98.25 88 GLY A N 1
ATOM 641 C CA . GLY A 1 88 ? -2.897 3.486 13.925 1.00 98.25 88 GLY A CA 1
ATOM 642 C C . GLY A 1 88 ? -3.900 2.329 13.888 1.00 98.25 88 GLY A C 1
ATOM 643 O O . GLY A 1 88 ? -3.626 1.289 13.299 1.00 98.25 88 GLY A O 1
ATOM 644 N N . ALA A 1 89 ? -5.063 2.488 14.521 1.00 98.19 89 ALA A N 1
ATOM 645 C CA . ALA A 1 89 ? -6.101 1.454 14.521 1.00 98.19 89 ALA A CA 1
ATOM 646 C C . ALA A 1 89 ? -6.741 1.302 13.126 1.00 98.19 89 ALA A C 1
ATOM 648 O O . ALA A 1 89 ? -7.353 2.243 12.622 1.00 98.19 89 ALA A O 1
ATOM 649 N N . ILE A 1 90 ? -6.625 0.118 12.518 1.00 98.50 90 ILE A N 1
ATOM 650 C CA . ILE A 1 90 ? -7.122 -0.185 11.164 1.00 98.50 90 ILE A CA 1
ATOM 651 C C . ILE A 1 90 ? -8.375 -1.069 11.273 1.00 98.50 90 ILE A C 1
ATOM 653 O O . ILE A 1 90 ? -8.300 -2.293 11.336 1.00 98.50 90 ILE A O 1
ATOM 657 N N . ASN A 1 91 ? -9.548 -0.445 11.321 1.00 98.12 91 ASN A N 1
ATOM 658 C CA . ASN A 1 91 ? -10.856 -1.106 11.354 1.00 98.12 91 ASN A CA 1
ATOM 659 C C . ASN A 1 91 ? -11.285 -1.624 9.973 1.00 98.12 91 ASN A C 1
ATOM 661 O O . ASN A 1 91 ? -11.919 -2.673 9.881 1.00 98.12 91 ASN A O 1
ATOM 665 N N . SER A 1 92 ? -10.933 -0.908 8.903 1.00 98.31 92 SER A N 1
ATOM 666 C CA . SER A 1 92 ? -11.098 -1.368 7.523 1.00 98.31 92 SER A CA 1
ATOM 667 C C . SER A 1 92 ? -9.918 -0.929 6.661 1.00 98.31 92 SER A C 1
ATOM 669 O O . SER A 1 92 ? -9.352 0.146 6.865 1.00 98.31 92 SER A O 1
ATOM 671 N N . PHE A 1 93 ? -9.537 -1.780 5.708 1.00 98.62 93 PHE A N 1
ATOM 672 C CA . PHE A 1 93 ? -8.499 -1.482 4.729 1.00 98.62 93 PHE A CA 1
ATOM 673 C C . PHE A 1 93 ? -8.862 -2.077 3.370 1.00 98.62 93 PHE A C 1
ATOM 675 O O . PHE A 1 93 ? -9.149 -3.276 3.268 1.00 98.62 93 PHE A O 1
ATOM 682 N N . SER A 1 94 ? -8.820 -1.249 2.329 1.00 98.56 94 SER A N 1
ATOM 683 C CA . SER A 1 94 ? -8.886 -1.706 0.945 1.00 98.56 94 SER A CA 1
ATOM 684 C C . SER A 1 94 ? -7.883 -0.966 0.066 1.00 98.56 94 SER A C 1
ATOM 686 O O . SER A 1 94 ? -7.510 0.178 0.338 1.00 98.56 94 SER A O 1
ATOM 688 N N . ILE A 1 95 ? -7.413 -1.654 -0.972 1.00 98.56 95 ILE A N 1
ATOM 689 C CA . ILE A 1 95 ? -6.429 -1.126 -1.913 1.00 98.56 95 ILE A CA 1
ATOM 690 C C . ILE A 1 95 ? -6.696 -1.657 -3.319 1.00 98.56 95 ILE A C 1
ATOM 692 O O . ILE A 1 95 ? -7.133 -2.797 -3.501 1.00 98.56 95 ILE A O 1
ATOM 696 N N . GLY A 1 96 ? -6.457 -0.826 -4.322 1.00 98.12 96 GLY A N 1
ATOM 697 C CA . GLY A 1 96 ? -6.702 -1.159 -5.719 1.00 98.12 96 GLY A CA 1
ATOM 698 C C . GLY A 1 96 ? -6.158 -0.101 -6.655 1.00 98.12 96 GLY A C 1
ATOM 699 O O . GLY A 1 96 ? -5.667 0.929 -6.205 1.00 98.12 96 GLY A O 1
ATOM 700 N N . GLY A 1 97 ? -6.265 -0.324 -7.958 1.00 96.56 97 GLY A N 1
ATOM 701 C CA . GLY A 1 97 ? -5.829 0.677 -8.924 1.00 96.56 97 GLY A CA 1
ATOM 702 C C . GLY A 1 97 ? -5.591 0.127 -10.315 1.00 96.56 97 GLY A C 1
ATOM 703 O O . GLY A 1 97 ? -5.993 -0.986 -10.647 1.00 96.56 97 GLY A O 1
ATOM 704 N N . GLN A 1 98 ? -4.930 0.926 -11.134 1.00 96.69 98 GLN A N 1
ATOM 705 C CA . GLN A 1 98 ? -4.432 0.516 -12.442 1.00 96.69 98 GLN A CA 1
ATOM 706 C C . GLN A 1 98 ? -2.975 0.098 -12.288 1.00 96.69 98 GLN A C 1
ATOM 708 O O . GLN A 1 98 ? -2.269 0.654 -11.457 1.00 96.69 98 GLN A O 1
ATOM 713 N N . GLU A 1 99 ? -2.561 -0.930 -13.030 1.00 96.62 99 GLU A N 1
ATOM 714 C CA . GLU A 1 99 ? -1.157 -1.364 -13.094 1.00 96.62 99 GLU A CA 1
ATOM 715 C C . GLU A 1 99 ? -0.468 -1.434 -11.712 1.00 96.62 99 GLU A C 1
ATOM 717 O O . GLU A 1 99 ? 0.665 -0.985 -11.524 1.00 96.62 99 GLU A O 1
ATOM 722 N N . LEU A 1 100 ? -1.189 -2.001 -10.737 1.00 98.00 100 LEU A N 1
ATOM 723 C CA . LEU A 1 100 ? -0.780 -2.099 -9.340 1.00 98.00 100 LEU A CA 1
ATOM 724 C C . LEU A 1 100 ? -0.520 -3.555 -8.956 1.00 98.00 100 LEU A C 1
ATOM 726 O O . LEU A 1 100 ? -1.372 -4.429 -9.150 1.00 98.00 100 LEU A O 1
ATOM 730 N N . TRP A 1 101 ? 0.641 -3.794 -8.354 1.00 98.19 101 TRP A N 1
ATOM 731 C CA . TRP A 1 101 ? 1.021 -5.063 -7.746 1.00 98.19 101 TRP A CA 1
ATOM 732 C C . TRP A 1 101 ? 1.250 -4.872 -6.258 1.00 98.19 101 TRP A C 1
ATOM 734 O O . TRP A 1 101 ? 1.841 -3.875 -5.847 1.00 98.19 101 TRP A O 1
ATOM 744 N N . ILE A 1 102 ? 0.802 -5.839 -5.462 1.00 98.31 102 ILE A N 1
ATOM 745 C CA . ILE A 1 102 ? 1.047 -5.870 -4.022 1.00 98.31 102 ILE A CA 1
ATOM 746 C C . ILE A 1 102 ? 1.604 -7.226 -3.597 1.00 98.31 102 ILE A C 1
ATOM 748 O O . ILE A 1 102 ? 1.287 -8.249 -4.203 1.00 98.31 102 ILE A O 1
ATOM 752 N N . ASP A 1 103 ? 2.391 -7.228 -2.530 1.00 97.75 103 ASP A N 1
ATOM 753 C CA . ASP A 1 103 ? 2.898 -8.430 -1.869 1.00 97.75 103 ASP A CA 1
ATOM 754 C C . ASP A 1 103 ? 3.071 -8.148 -0.365 1.00 97.75 103 ASP A C 1
ATOM 756 O O . ASP A 1 103 ? 3.034 -7.000 0.090 1.00 97.75 103 ASP A O 1
ATOM 760 N N . HIS A 1 104 ? 3.248 -9.210 0.416 1.00 96.69 104 HIS A N 1
ATOM 761 C CA . HIS A 1 104 ? 3.687 -9.171 1.802 1.00 96.69 104 HIS A CA 1
ATOM 762 C C . HIS A 1 104 ? 2.812 -8.272 2.690 1.00 96.69 104 HIS A C 1
ATOM 764 O O . HIS A 1 104 ? 3.289 -7.382 3.397 1.00 96.69 104 HIS A O 1
ATOM 770 N N . VAL A 1 105 ? 1.499 -8.511 2.626 1.00 96.38 105 VAL A N 1
ATOM 771 C CA . VAL A 1 105 ? 0.489 -7.793 3.412 1.00 96.38 105 VAL A CA 1
ATOM 772 C C . VAL A 1 105 ? 0.482 -8.328 4.845 1.00 96.38 105 VAL A C 1
ATOM 774 O O . VAL A 1 105 ? -0.086 -9.382 5.130 1.00 96.38 105 VAL A O 1
ATOM 777 N N . CYS A 1 106 ? 1.126 -7.597 5.750 1.00 96.44 106 CYS A N 1
ATOM 778 C CA . CYS A 1 106 ? 1.466 -8.066 7.092 1.00 96.44 106 CYS A CA 1
ATOM 779 C C . CYS A 1 106 ? 0.881 -7.140 8.174 1.00 96.44 106 CYS A C 1
ATOM 781 O O . CYS A 1 106 ? 1.484 -6.101 8.479 1.00 96.44 106 CYS A O 1
ATOM 783 N N . PRO A 1 107 ? -0.290 -7.468 8.760 1.00 96.69 107 PRO A N 1
ATOM 784 C CA . PRO A 1 107 ? -0.865 -6.694 9.859 1.00 96.69 107 PRO A CA 1
ATOM 785 C C . PRO A 1 107 ? -0.016 -6.821 11.131 1.00 96.69 107 PRO A C 1
ATOM 787 O O . PRO A 1 107 ? 0.576 -7.867 11.403 1.00 96.69 107 PRO A O 1
ATOM 790 N N . ARG A 1 108 ? 0.017 -5.755 11.933 1.00 94.06 108 ARG A N 1
ATOM 791 C CA . ARG A 1 108 ? 0.764 -5.654 13.194 1.00 94.06 108 ARG A CA 1
ATOM 792 C C . ARG A 1 108 ? -0.174 -5.450 14.384 1.00 94.06 108 ARG A C 1
ATOM 794 O O . ARG A 1 108 ? -1.278 -4.922 14.235 1.00 94.06 108 ARG A O 1
ATOM 801 N N . LYS A 1 109 ? 0.278 -5.914 15.547 1.00 77.75 109 LYS A N 1
ATOM 802 C CA . LYS A 1 109 ? -0.372 -5.744 16.849 1.00 77.75 109 LYS A CA 1
ATOM 803 C C . LYS A 1 109 ? 0.525 -4.952 17.779 1.00 77.75 109 LYS A C 1
ATOM 805 O O . LYS A 1 109 ? 1.759 -5.034 17.607 1.00 77.75 109 LYS A O 1
#

Sequence (109 aa):
MKVDNKGLAGHTGLDVNLNNITVAFTFPSVPNGLILYYGEYGGNINVEVNGDLKNVQNFADINGAVIGGVNISITNAVGQKGVLNLLGAINSFSIGGQELWIDHVCPRK